Protein AF-A0A317I7L2-F1 (afdb_monomer_lite)

pLDDT: mean 75.24, std 20.05, range [40.47, 97.81]

Structure (mmCIF, N/CA/C/O backbone):
data_AF-A0A317I7L2-F1
#
_entry.id   AF-A0A317I7L2-F1
#
loop_
_atom_site.group_PDB
_atom_site.id
_atom_site.type_symbol
_atom_site.label_atom_id
_atom_site.label_alt_id
_atom_site.label_comp_id
_atom_site.label_asym_id
_atom_site.label_entity_id
_atom_site.label_seq_id
_atom_site.pdbx_PDB_ins_code
_atom_site.Cartn_x
_atom_site.Cartn_y
_atom_site.Cartn_z
_atom_site.occupancy
_atom_site.B_iso_or_equiv
_atom_site.auth_seq_id
_atom_site.auth_comp_id
_atom_site.auth_asym_id
_atom_site.auth_atom_id
_atom_site.pdbx_PDB_model_num
ATOM 1 N N . ARG A 1 1 ? -27.313 -10.099 -3.224 1.00 58.62 1 ARG A N 1
ATOM 2 C CA . ARG A 1 1 ? -27.273 -9.236 -4.432 1.00 58.62 1 ARG A CA 1
ATOM 3 C C . ARG A 1 1 ? -25.951 -8.477 -4.381 1.00 58.62 1 ARG A C 1
ATOM 5 O O . ARG A 1 1 ? -25.751 -7.755 -3.418 1.00 58.62 1 ARG A O 1
ATOM 12 N N . TRP A 1 2 ? -25.028 -8.715 -5.311 1.00 56.03 2 TRP A N 1
ATOM 13 C CA . TRP A 1 2 ? -23.738 -8.014 -5.361 1.00 56.03 2 TRP A CA 1
ATOM 14 C C . TRP A 1 2 ? -23.933 -6.641 -6.022 1.00 56.03 2 TRP A C 1
ATOM 16 O O . TRP A 1 2 ? -24.586 -6.561 -7.062 1.00 56.03 2 TRP A O 1
ATOM 26 N N . SER A 1 3 ? -23.435 -5.574 -5.395 1.00 63.62 3 SER A N 1
ATOM 27 C CA . SER A 1 3 ? -23.404 -4.219 -5.960 1.00 63.62 3 SER A CA 1
ATOM 28 C C . SER A 1 3 ? -21.954 -3.862 -6.254 1.00 63.62 3 SER 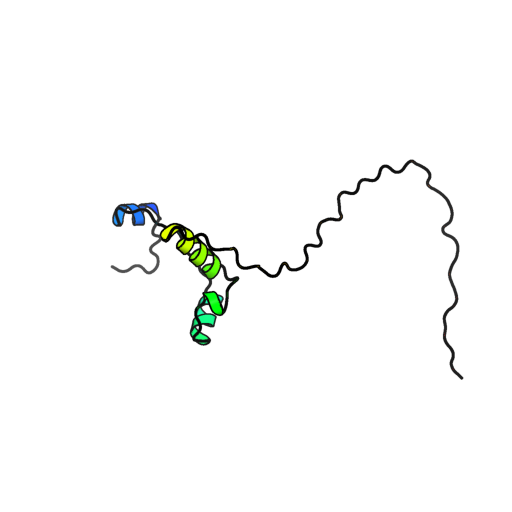A C 1
ATOM 30 O O . SER A 1 3 ? -21.085 -4.086 -5.418 1.00 63.62 3 SER A O 1
ATOM 32 N N . LYS A 1 4 ? -21.694 -3.310 -7.440 1.00 62.16 4 LYS A N 1
ATOM 33 C CA . LYS A 1 4 ? -20.351 -2.889 -7.862 1.00 62.16 4 LYS A CA 1
ATOM 34 C C . LYS A 1 4 ? -19.897 -1.592 -7.170 1.00 62.16 4 LYS A C 1
ATOM 36 O O . LYS A 1 4 ? -18.704 -1.337 -7.100 1.00 62.16 4 LYS A O 1
ATOM 41 N N . ASN A 1 5 ? -20.846 -0.824 -6.629 1.00 60.91 5 ASN A N 1
ATOM 42 C CA . ASN A 1 5 ? -20.619 0.421 -5.898 1.00 60.91 5 ASN A CA 1
ATOM 43 C C . ASN A 1 5 ? -21.128 0.235 -4.468 1.00 60.91 5 ASN A C 1
ATOM 45 O O . ASN A 1 5 ? -22.278 0.557 -4.167 1.00 60.91 5 ASN A O 1
ATOM 49 N N . ILE A 1 6 ? -20.317 -0.379 -3.611 1.00 67.81 6 ILE A N 1
ATOM 50 C CA . ILE A 1 6 ? -20.572 -0.368 -2.172 1.00 67.81 6 ILE A CA 1
ATOM 51 C C . ILE A 1 6 ? -19.601 0.650 -1.597 1.00 67.81 6 ILE A C 1
ATOM 53 O O . ILE A 1 6 ? -18.406 0.388 -1.490 1.00 67.81 6 ILE A O 1
ATOM 57 N N . GLU A 1 7 ? -20.121 1.826 -1.273 1.00 72.25 7 GLU A N 1
ATOM 58 C CA . GLU A 1 7 ? -19.416 2.771 -0.419 1.00 72.25 7 GLU A CA 1
ATOM 59 C C . GLU A 1 7 ? -19.536 2.235 1.010 1.00 72.25 7 GLU A C 1
ATOM 61 O O . GLU A 1 7 ? -20.569 2.386 1.660 1.00 72.25 7 GLU A O 1
ATOM 66 N N . LEU A 1 8 ? -18.517 1.493 1.452 1.00 80.12 8 LEU A N 1
ATOM 67 C CA . LEU A 1 8 ? -18.390 1.064 2.842 1.00 80.12 8 LEU A CA 1
ATOM 68 C C . LEU A 1 8 ? -17.673 2.160 3.619 1.00 80.12 8 LEU A C 1
ATOM 70 O O . LEU A 1 8 ? -16.524 2.482 3.319 1.00 80.12 8 LEU A O 1
ATOM 74 N N . ASP A 1 9 ? -18.342 2.701 4.631 1.00 87.69 9 ASP A N 1
ATOM 75 C CA . ASP A 1 9 ? -17.697 3.596 5.587 1.00 87.69 9 ASP A CA 1
ATOM 76 C C . ASP A 1 9 ? -16.845 2.791 6.584 1.00 87.69 9 ASP A C 1
ATOM 78 O O . ASP A 1 9 ? -17.192 1.664 6.956 1.00 87.69 9 ASP A O 1
ATOM 82 N N . GLN A 1 10 ? -15.757 3.386 7.079 1.00 89.81 10 GLN A N 1
ATOM 83 C CA . GLN A 1 10 ? -14.859 2.768 8.058 1.00 89.81 10 GLN A CA 1
ATOM 84 C C . GLN A 1 10 ? -15.635 2.257 9.275 1.00 89.81 10 GLN A C 1
ATOM 86 O O . GLN A 1 10 ? -15.423 1.129 9.712 1.00 89.81 10 GLN A O 1
ATOM 91 N N . LYS A 1 11 ? -16.581 3.047 9.798 1.00 91.88 11 LYS A N 1
ATOM 92 C CA . LYS A 1 11 ? -17.367 2.660 10.981 1.00 91.88 11 LYS A CA 1
ATOM 93 C C . LYS A 1 11 ? -18.190 1.398 10.752 1.00 91.88 11 LYS A C 1
ATOM 95 O O . LYS A 1 11 ? -18.360 0.604 11.672 1.00 91.88 11 LYS A O 1
ATOM 100 N N . GLN A 1 12 ? -18.710 1.216 9.540 1.00 91.81 12 GLN A N 1
ATOM 101 C CA . GLN A 1 12 ? -19.485 0.028 9.190 1.00 91.81 12 GLN A CA 1
ATOM 102 C C . GLN A 1 12 ? -18.585 -1.205 9.133 1.00 91.81 12 GLN A C 1
ATOM 104 O O . GLN A 1 12 ? -18.968 -2.260 9.632 1.00 91.81 12 GLN A O 1
ATOM 109 N N . VAL A 1 13 ? -17.380 -1.055 8.576 1.00 91.19 13 VAL A N 1
ATOM 110 C CA . VAL A 1 13 ? -16.374 -2.122 8.524 1.00 91.19 13 VAL A CA 1
ATOM 111 C C . VAL A 1 13 ? -15.928 -2.512 9.933 1.00 91.19 13 VAL A C 1
ATOM 113 O O . VAL A 1 13 ? -15.993 -3.686 10.282 1.00 91.19 13 VAL A O 1
ATOM 116 N N . GLU A 1 14 ? -15.561 -1.544 10.772 1.00 95.00 14 GLU A N 1
ATOM 117 C CA . GLU A 1 14 ? -15.122 -1.800 12.151 1.00 95.0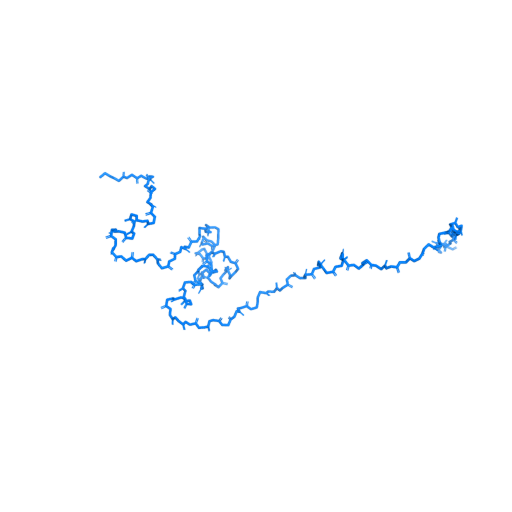0 14 GLU A CA 1
ATOM 118 C C . GLU A 1 14 ? -16.232 -2.413 13.009 1.00 95.00 14 GLU A C 1
ATOM 120 O O . GLU A 1 14 ? -15.999 -3.366 13.748 1.00 95.00 14 GLU A O 1
ATOM 125 N N . SER A 1 15 ? -17.466 -1.915 12.881 1.00 94.94 15 SER A N 1
ATOM 126 C CA . SER A 1 15 ? -18.613 -2.483 13.595 1.00 94.94 15 SER A CA 1
ATOM 127 C C . SER A 1 15 ? -18.918 -3.916 13.166 1.00 94.94 15 SER A C 1
ATOM 129 O O . SER A 1 15 ? -19.378 -4.698 13.994 1.00 94.94 15 SER A O 1
ATOM 131 N N . PHE A 1 16 ? -18.723 -4.248 11.888 1.00 92.31 16 PHE A N 1
ATOM 132 C CA . PHE A 1 16 ? -18.942 -5.597 11.375 1.00 92.31 16 PHE A CA 1
ATOM 133 C C . PHE A 1 16 ? -17.833 -6.560 11.811 1.00 92.31 16 PHE A C 1
ATOM 135 O O . PHE A 1 16 ? -18.123 -7.693 12.187 1.00 92.31 16 PHE A O 1
ATOM 142 N N . LEU A 1 17 ? -16.575 -6.111 11.772 1.00 91.69 17 LEU A N 1
ATOM 143 C CA . LEU A 1 17 ? -15.415 -6.917 12.154 1.00 91.69 17 LEU A CA 1
ATOM 144 C C . LEU A 1 17 ? -15.251 -7.045 13.676 1.00 91.69 17 LEU A C 1
ATOM 146 O O . LEU A 1 17 ? -14.611 -7.983 14.134 1.00 91.69 17 LEU A O 1
ATOM 150 N N . GLY A 1 18 ? -15.815 -6.120 14.460 1.00 95.69 18 GLY A N 1
ATOM 151 C CA . GLY A 1 18 ? -15.586 -6.043 15.907 1.00 95.69 18 GLY A CA 1
ATOM 152 C C . GLY A 1 18 ? -14.181 -5.551 16.275 1.00 95.69 18 GLY A C 1
ATOM 153 O O . GLY A 1 18 ? -13.806 -5.577 17.445 1.00 95.69 18 GLY A O 1
ATOM 154 N N . GLU A 1 19 ? -13.418 -5.080 15.289 1.00 94.25 19 GLU A N 1
ATOM 155 C CA . GLU A 1 19 ? -12.026 -4.654 15.411 1.00 94.25 19 GLU A CA 1
ATOM 156 C C . GLU A 1 19 ? -11.815 -3.295 14.740 1.00 94.25 19 GLU A C 1
ATOM 158 O O . GLU A 1 19 ? -12.570 -2.884 13.857 1.00 94.25 19 GLU A O 1
ATOM 163 N N . ARG A 1 20 ? -10.772 -2.581 15.170 1.00 92.25 20 ARG A N 1
ATOM 164 C CA . ARG A 1 20 ? -10.367 -1.311 14.559 1.00 92.25 20 ARG A CA 1
ATOM 165 C C . ARG A 1 20 ? -9.580 -1.559 13.279 1.00 92.25 20 ARG A C 1
ATOM 167 O O . ARG A 1 20 ? -8.769 -2.479 13.214 1.00 92.25 20 ARG A O 1
ATOM 174 N N . VAL A 1 21 ? -9.759 -0.692 12.288 1.00 90.88 21 VAL A N 1
ATOM 175 C CA . VAL A 1 21 ? -8.923 -0.703 11.086 1.00 90.88 21 VAL A CA 1
ATOM 176 C C . VAL A 1 21 ? -7.520 -0.222 11.461 1.00 90.88 21 VAL A C 1
ATOM 178 O O . VAL A 1 21 ? -7.356 0.885 11.969 1.00 90.88 21 VAL A O 1
ATOM 181 N N . ALA A 1 22 ? -6.506 -1.050 11.198 1.00 89.75 22 ALA A N 1
ATOM 182 C CA . ALA A 1 22 ? -5.108 -0.734 11.509 1.00 89.75 22 ALA A CA 1
ATOM 183 C C . ALA A 1 22 ? -4.531 0.395 10.634 1.00 89.75 22 ALA A C 1
ATOM 185 O O . ALA A 1 22 ? -3.606 1.089 11.038 1.00 89.75 22 ALA A O 1
ATOM 186 N N . GLY A 1 23 ? -5.089 0.602 9.441 1.00 90.25 23 GLY A N 1
ATOM 187 C CA . GLY A 1 23 ? -4.776 1.741 8.588 1.00 90.25 23 GLY A CA 1
ATOM 188 C C . GLY A 1 23 ? -5.272 1.547 7.161 1.00 90.25 23 GLY A C 1
ATOM 189 O O . GLY A 1 23 ? -5.971 0.582 6.848 1.00 90.25 23 GLY A O 1
ATOM 190 N N . PHE A 1 24 ? -4.909 2.489 6.296 1.00 90.44 24 PHE A N 1
ATOM 191 C CA . PHE A 1 24 ? -5.342 2.539 4.904 1.00 90.44 24 PHE A CA 1
ATOM 192 C C . PHE A 1 24 ? -4.131 2.525 3.981 1.00 90.44 24 PHE A C 1
ATOM 194 O O . PHE A 1 24 ? -3.101 3.111 4.300 1.00 90.44 24 PHE A O 1
ATOM 201 N N . ILE A 1 25 ? -4.280 1.8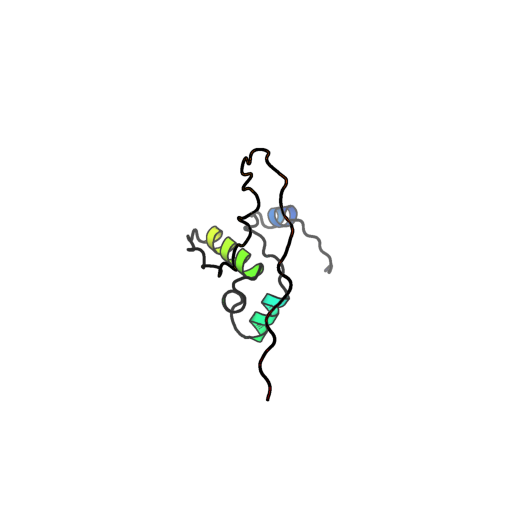85 2.824 1.00 93.06 25 ILE A N 1
ATOM 202 C CA . ILE A 1 25 ? -3.280 1.898 1.757 1.00 93.06 25 ILE A CA 1
ATOM 203 C C . ILE A 1 25 ? -3.874 2.686 0.594 1.00 93.06 25 ILE A C 1
ATOM 205 O O . ILE A 1 25 ? -4.945 2.344 0.086 1.00 93.06 25 ILE A O 1
ATOM 209 N N . GLN A 1 26 ? -3.198 3.753 0.179 1.00 91.94 26 GLN A N 1
ATOM 210 C CA . GLN A 1 26 ? -3.601 4.550 -0.970 1.00 91.94 26 GLN A CA 1
ATOM 211 C C . GLN A 1 26 ? -3.462 3.745 -2.260 1.00 91.94 26 GLN A C 1
ATOM 213 O O . GLN A 1 26 ? -2.533 2.964 -2.435 1.00 91.94 26 GLN A O 1
ATOM 218 N N . SER A 1 27 ? -4.371 3.966 -3.208 1.00 90.38 27 SER A N 1
ATOM 219 C CA . SER A 1 27 ? -4.270 3.332 -4.521 1.00 90.38 27 SER A CA 1
ATOM 220 C C . SER A 1 27 ? -3.169 3.990 -5.357 1.00 90.38 27 SER A C 1
ATOM 222 O O . SER A 1 27 ? -3.201 5.197 -5.600 1.00 90.38 27 SER A O 1
ATOM 224 N N . ASP A 1 28 ? -2.220 3.186 -5.833 1.00 94.69 28 ASP A N 1
ATOM 225 C CA . ASP A 1 28 ? -1.228 3.566 -6.842 1.00 94.69 28 ASP A CA 1
ATOM 226 C C . ASP A 1 28 ? -1.163 2.470 -7.912 1.00 94.69 28 ASP A C 1
ATOM 228 O O . ASP A 1 28 ? -0.350 1.542 -7.866 1.00 94.69 28 ASP A O 1
ATOM 232 N N . TYR A 1 29 ? -2.099 2.551 -8.860 1.00 94.88 29 TYR A N 1
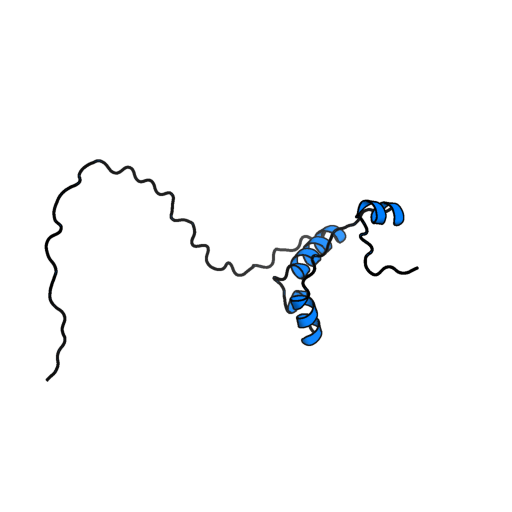ATOM 233 C CA . TYR A 1 29 ? -2.265 1.549 -9.911 1.00 94.88 29 TYR A CA 1
ATOM 234 C C . TYR A 1 29 ? -0.986 1.348 -10.729 1.00 94.88 29 TYR A C 1
ATOM 236 O O . TYR A 1 29 ? -0.602 0.213 -11.008 1.00 94.88 29 TYR A O 1
ATOM 244 N N . TYR A 1 30 ? -0.310 2.437 -11.101 1.00 96.00 30 TYR A N 1
ATOM 245 C CA . TYR A 1 30 ? 0.869 2.363 -11.959 1.00 96.00 30 TYR A CA 1
ATOM 246 C C . TYR A 1 30 ? 2.042 1.692 -11.247 1.00 96.00 30 TYR A C 1
ATOM 248 O O . TYR A 1 30 ? 2.674 0.818 -11.841 1.00 96.00 30 TYR A O 1
ATOM 256 N N . ALA A 1 31 ? 2.304 2.037 -9.981 1.00 95.94 31 ALA A N 1
ATOM 257 C CA . ALA A 1 31 ? 3.358 1.387 -9.206 1.00 95.94 31 ALA A CA 1
ATOM 258 C C . ALA A 1 31 ? 3.093 -0.120 -9.036 1.00 95.94 31 ALA A C 1
ATOM 260 O O . ALA A 1 31 ? 4.002 -0.925 -9.245 1.00 95.94 31 ALA A O 1
ATOM 261 N N . ALA A 1 32 ? 1.846 -0.500 -8.734 1.00 94.75 32 ALA A N 1
ATOM 262 C CA . ALA A 1 32 ? 1.441 -1.895 -8.555 1.00 94.75 32 ALA A CA 1
ATOM 263 C C . ALA A 1 32 ? 1.534 -2.720 -9.845 1.00 94.75 32 ALA A C 1
ATOM 265 O O . ALA A 1 32 ? 2.108 -3.808 -9.859 1.00 94.75 32 ALA A O 1
ATOM 266 N N . VAL A 1 33 ? 1.006 -2.204 -10.954 1.00 97.06 33 VAL A N 1
ATOM 267 C CA . VAL A 1 33 ? 1.065 -2.910 -12.242 1.00 97.06 33 VAL A CA 1
ATOM 268 C C . VAL A 1 33 ? 2.506 -3.026 -12.725 1.00 97.06 33 VAL A C 1
ATOM 270 O O . VAL A 1 33 ? 2.908 -4.086 -13.200 1.00 97.06 33 VAL A O 1
ATOM 273 N N . ASN A 1 34 ? 3.312 -1.974 -12.561 1.00 97.19 34 ASN A N 1
ATOM 274 C CA . ASN A 1 34 ? 4.719 -2.018 -12.934 1.00 97.19 34 ASN A CA 1
ATOM 275 C C . ASN A 1 34 ? 5.495 -3.062 -12.117 1.00 97.19 34 ASN A C 1
ATOM 277 O O . ASN A 1 34 ? 6.240 -3.843 -12.700 1.00 97.19 34 ASN A O 1
ATOM 281 N N . SER A 1 35 ? 5.285 -3.139 -10.797 1.00 97.31 35 SER A N 1
ATOM 282 C CA . SER A 1 35 ? 5.954 -4.145 -9.959 1.00 97.31 35 SER A CA 1
ATOM 283 C C . SER A 1 35 ? 5.593 -5.575 -10.373 1.00 97.31 35 SER A C 1
ATOM 285 O O . SER A 1 35 ? 6.468 -6.434 -10.474 1.00 97.31 35 SER A O 1
ATOM 287 N N . ILE A 1 36 ? 4.316 -5.814 -10.703 1.00 96.25 36 ILE A N 1
ATOM 288 C CA . ILE A 1 36 ? 3.840 -7.112 -11.204 1.00 96.25 36 ILE A CA 1
ATOM 289 C C . ILE A 1 36 ? 4.518 -7.460 -12.533 1.00 96.25 36 ILE A C 1
ATOM 291 O O . ILE A 1 36 ? 5.058 -8.554 -12.673 1.00 96.25 36 ILE A O 1
ATOM 295 N N . ASN A 1 37 ? 4.535 -6.527 -13.488 1.00 97.56 37 ASN A N 1
ATOM 296 C CA . ASN A 1 37 ? 5.131 -6.750 -14.808 1.00 97.56 37 ASN A CA 1
ATOM 297 C C . ASN A 1 37 ? 6.645 -6.993 -14.739 1.00 97.56 37 ASN A C 1
ATOM 299 O O . ASN A 1 37 ? 7.178 -7.768 -15.528 1.00 97.56 37 ASN A O 1
ATOM 303 N N . LEU A 1 38 ? 7.333 -6.346 -13.796 1.00 97.50 38 LEU A N 1
ATOM 304 C CA . LEU A 1 38 ? 8.761 -6.549 -13.551 1.00 97.50 38 LEU A CA 1
ATOM 305 C C . LEU A 1 38 ? 9.063 -7.845 -12.785 1.00 97.50 38 LEU A C 1
ATOM 307 O O . LEU A 1 38 ? 10.228 -8.224 -12.682 1.00 97.50 38 LEU A O 1
ATOM 311 N N . GLY A 1 39 ? 8.049 -8.511 -12.220 1.00 97.81 39 GLY A N 1
ATOM 312 C CA . GLY A 1 39 ? 8.239 -9.674 -11.352 1.00 97.81 39 GLY A CA 1
ATOM 313 C C . GLY A 1 39 ? 9.007 -9.345 -10.068 1.00 97.81 39 GLY A C 1
ATOM 314 O O . GLY A 1 39 ? 9.659 -10.220 -9.502 1.00 97.81 39 GLY A O 1
ATOM 315 N N . GLN A 1 40 ? 8.965 -8.086 -9.619 1.00 97.12 40 GLN A N 1
ATOM 316 C CA . GLN A 1 40 ? 9.665 -7.614 -8.425 1.00 97.12 40 GLN A CA 1
ATOM 317 C C . GLN A 1 40 ? 8.674 -7.082 -7.383 1.00 97.12 40 GLN A C 1
ATOM 319 O O . GLN A 1 40 ? 7.639 -6.525 -7.750 1.00 97.12 40 GLN A O 1
ATOM 324 N N . PRO A 1 41 ? 8.970 -7.203 -6.076 1.00 96.25 41 PRO A N 1
ATOM 325 C CA . PRO A 1 41 ? 8.147 -6.585 -5.043 1.00 96.25 41 PRO A CA 1
ATOM 326 C C . PRO A 1 41 ? 8.037 -5.067 -5.236 1.00 96.25 41 PRO A C 1
ATOM 328 O O . PRO A 1 41 ? 9.030 -4.401 -5.533 1.00 96.25 41 PRO A O 1
ATOM 331 N N . LEU A 1 42 ? 6.849 -4.506 -4.982 1.00 94.75 42 LEU A N 1
ATOM 332 C CA . LEU A 1 42 ? 6.577 -3.069 -5.127 1.00 94.75 42 LEU A CA 1
ATOM 333 C C . LEU A 1 42 ? 7.550 -2.198 -4.325 1.00 94.75 42 LEU A C 1
ATOM 335 O O . LEU A 1 42 ? 8.017 -1.177 -4.825 1.00 94.75 42 LEU A O 1
ATOM 339 N N . ILE A 1 43 ? 7.903 -2.631 -3.113 1.00 94.62 43 ILE A N 1
ATOM 340 C CA . ILE A 1 43 ? 8.869 -1.933 -2.253 1.00 94.62 43 ILE A CA 1
ATOM 341 C C . ILE A 1 43 ? 10.273 -1.848 -2.871 1.00 94.62 43 ILE A C 1
ATOM 343 O O . ILE A 1 43 ? 11.030 -0.945 -2.537 1.00 94.62 43 ILE A O 1
ATOM 347 N N . THR A 1 44 ? 10.618 -2.767 -3.776 1.00 94.62 44 THR A N 1
ATOM 348 C CA . THR A 1 44 ? 11.912 -2.810 -4.465 1.00 94.62 44 THR A CA 1
ATOM 349 C C . THR A 1 44 ? 11.858 -2.032 -5.776 1.00 94.62 44 THR A C 1
ATOM 351 O O . THR A 1 44 ? 12.750 -1.236 -6.052 1.00 94.62 44 THR A O 1
ATOM 354 N N . SER A 1 45 ? 10.805 -2.221 -6.577 1.00 96.25 45 SER A N 1
ATOM 355 C CA . SER A 1 45 ? 10.681 -1.584 -7.894 1.00 96.25 45 SER A CA 1
ATOM 356 C C . SER A 1 45 ? 10.216 -0.124 -7.839 1.00 96.25 45 SER A C 1
ATOM 358 O O . SER A 1 45 ? 10.478 0.640 -8.764 1.00 96.25 45 SER A O 1
ATOM 360 N N . ALA A 1 46 ? 9.484 0.267 -6.792 1.00 95.38 46 ALA A N 1
ATOM 361 C CA . ALA A 1 46 ? 8.911 1.602 -6.620 1.00 95.38 46 ALA A CA 1
ATOM 362 C C . ALA A 1 46 ? 8.965 2.053 -5.141 1.00 95.38 46 ALA A C 1
ATOM 364 O O . ALA A 1 46 ? 7.918 2.306 -4.533 1.00 95.38 46 ALA A O 1
ATOM 365 N N . PRO A 1 47 ? 10.171 2.195 -4.554 1.00 94.69 47 PRO A N 1
ATOM 366 C CA . PRO A 1 47 ? 10.348 2.470 -3.123 1.00 94.69 47 PRO A CA 1
ATOM 367 C C . PRO A 1 47 ? 9.744 3.805 -2.667 1.00 94.69 47 PRO A C 1
ATOM 369 O O . PRO A 1 47 ? 9.373 3.945 -1.509 1.00 94.69 47 PRO A O 1
ATOM 372 N N . ASN A 1 48 ? 9.604 4.769 -3.581 1.00 94.00 48 ASN A N 1
ATOM 373 C CA . ASN A 1 48 ? 9.054 6.099 -3.298 1.00 94.00 48 ASN A CA 1
ATOM 374 C C . ASN A 1 48 ? 7.559 6.228 -3.653 1.00 94.00 48 ASN A C 1
ATOM 376 O O . ASN A 1 48 ? 7.031 7.339 -3.691 1.00 94.00 48 ASN A O 1
ATOM 380 N N . SER A 1 49 ? 6.884 5.125 -3.993 1.00 95.50 49 SER A N 1
ATOM 381 C CA . SER A 1 49 ? 5.443 5.143 -4.273 1.00 95.50 49 SER A CA 1
ATOM 382 C C . SER A 1 49 ? 4.627 5.347 -2.995 1.00 95.50 49 SER A C 1
ATOM 384 O O . SER A 1 49 ? 5.072 5.029 -1.892 1.00 95.50 49 SER A O 1
ATOM 386 N N . LYS A 1 50 ? 3.393 5.840 -3.145 1.00 94.00 50 LYS A N 1
ATOM 387 C CA . LYS A 1 50 ? 2.482 6.056 -2.008 1.00 94.00 50 LYS A CA 1
ATOM 388 C C . LYS A 1 50 ? 2.157 4.743 -1.294 1.00 94.00 50 LYS A C 1
ATOM 390 O O . LYS A 1 50 ? 2.241 4.666 -0.076 1.00 94.00 50 LYS A O 1
ATOM 395 N N . VAL A 1 51 ? 1.909 3.686 -2.073 1.00 94.94 51 VAL A N 1
ATOM 396 C CA . VAL A 1 51 ? 1.689 2.328 -1.552 1.00 94.94 51 VAL A CA 1
ATOM 397 C C . VAL A 1 51 ? 2.899 1.841 -0.750 1.00 94.94 51 VAL A C 1
ATOM 399 O O . VAL A 1 51 ? 2.716 1.256 0.312 1.00 94.94 51 VAL A O 1
ATOM 402 N N . ALA A 1 52 ? 4.131 2.090 -1.213 1.00 94.38 52 ALA A N 1
ATOM 403 C CA . ALA A 1 52 ? 5.331 1.693 -0.473 1.00 94.38 52 ALA A CA 1
ATOM 404 C C . ALA A 1 52 ? 5.433 2.411 0.881 1.00 94.38 52 ALA A C 1
ATOM 406 O O . ALA A 1 52 ? 5.714 1.763 1.889 1.00 94.38 52 ALA A O 1
ATOM 407 N N . ALA A 1 53 ? 5.162 3.719 0.915 1.00 93.44 53 ALA A N 1
ATOM 408 C CA . ALA A 1 53 ? 5.180 4.508 2.145 1.00 93.44 53 ALA A CA 1
ATOM 409 C C . ALA A 1 53 ? 4.107 4.051 3.153 1.00 93.44 53 ALA A C 1
ATOM 411 O O . ALA A 1 53 ? 4.397 3.908 4.344 1.00 93.44 53 ALA A O 1
ATOM 412 N N . ASP A 1 54 ? 2.892 3.757 2.682 1.00 94.69 54 ASP A N 1
ATOM 413 C CA . ASP A 1 54 ? 1.800 3.271 3.534 1.00 94.69 54 ASP A CA 1
ATOM 414 C C . ASP A 1 54 ? 2.099 1.871 4.088 1.00 94.69 54 ASP A C 1
ATOM 416 O O . ASP A 1 54 ? 1.908 1.617 5.277 1.00 94.69 54 ASP A O 1
ATOM 420 N N . LEU A 1 55 ? 2.635 0.969 3.256 1.00 93.06 55 LEU A N 1
ATOM 421 C CA . LEU A 1 55 ? 3.037 -0.376 3.679 1.00 93.06 55 LEU A CA 1
ATOM 422 C C . LEU A 1 55 ? 4.149 -0.345 4.732 1.00 93.06 55 LEU A C 1
ATOM 424 O O . LEU A 1 55 ? 4.081 -1.092 5.707 1.00 93.06 55 LEU A O 1
ATOM 428 N N . GLN A 1 56 ? 5.153 0.521 4.566 1.00 92.56 56 GLN A N 1
ATOM 429 C CA . GLN A 1 56 ? 6.204 0.708 5.571 1.00 92.56 56 GLN A CA 1
ATOM 430 C C . GLN A 1 56 ? 5.625 1.250 6.881 1.00 92.56 56 GLN A C 1
ATOM 432 O O . GLN A 1 56 ? 5.929 0.725 7.950 1.00 92.56 56 GLN A O 1
ATOM 437 N N . SER A 1 57 ? 4.741 2.248 6.800 1.00 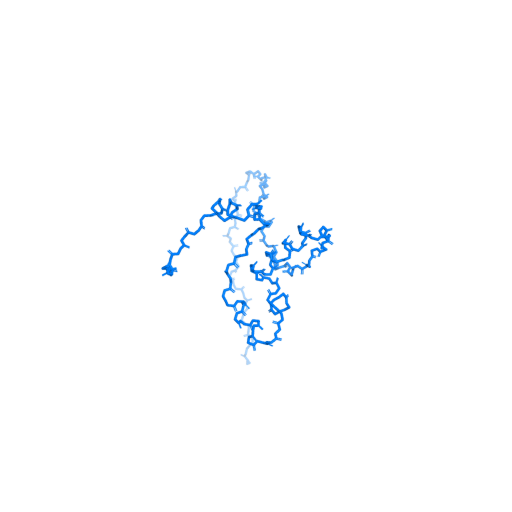91.56 57 SER A N 1
ATOM 438 C CA . SER A 1 57 ? 4.090 2.840 7.974 1.00 91.56 57 SER A CA 1
ATOM 439 C C . SER A 1 57 ? 3.241 1.820 8.740 1.00 91.56 57 SER A C 1
ATOM 441 O O . SER A 1 57 ? 3.300 1.765 9.967 1.00 91.56 57 SER A O 1
ATOM 443 N N . LEU A 1 58 ? 2.491 0.974 8.025 1.00 92.38 58 LEU A N 1
ATOM 444 C CA . LEU A 1 58 ? 1.720 -0.122 8.615 1.00 92.38 58 LEU A CA 1
ATOM 445 C C . LEU A 1 58 ? 2.620 -1.184 9.247 1.00 92.38 58 LEU A C 1
ATOM 447 O O . LEU A 1 58 ? 2.315 -1.668 10.333 1.00 92.38 58 LEU A O 1
ATOM 451 N N . ALA A 1 59 ? 3.734 -1.538 8.602 1.00 91.75 59 ALA A N 1
ATOM 452 C CA . ALA A 1 59 ? 4.673 -2.511 9.151 1.00 91.75 59 ALA A CA 1
ATOM 453 C C . ALA A 1 59 ? 5.282 -2.029 10.479 1.00 91.75 59 ALA A C 1
ATOM 455 O O . ALA A 1 59 ? 5.335 -2.796 11.437 1.00 91.75 59 ALA A O 1
ATOM 456 N N . VAL A 1 60 ? 5.670 -0.752 10.566 1.00 91.06 60 VAL A N 1
ATOM 457 C CA . VAL A 1 60 ? 6.147 -0.138 11.818 1.00 91.06 60 VAL A CA 1
ATOM 458 C C . VAL A 1 60 ? 5.087 -0.250 12.915 1.00 91.06 60 VAL A C 1
ATOM 460 O O . VAL A 1 60 ? 5.395 -0.693 14.016 1.00 91.06 60 VAL A O 1
ATOM 463 N N . GLN A 1 61 ? 3.833 0.097 12.607 1.00 89.88 61 GLN A N 1
ATOM 464 C CA . GLN A 1 61 ? 2.738 0.077 13.584 1.00 89.88 61 GLN A CA 1
ATOM 465 C C . GLN A 1 61 ? 2.365 -1.334 14.053 1.00 89.88 61 GLN A C 1
ATOM 467 O O . GLN A 1 61 ? 2.072 -1.527 15.228 1.00 89.88 61 GLN A O 1
ATOM 472 N N . LEU A 1 62 ? 2.353 -2.316 13.148 1.00 90.31 62 LEU A N 1
ATOM 473 C CA . LEU A 1 62 ? 1.899 -3.677 13.454 1.00 90.31 62 LEU A CA 1
ATOM 474 C C . LEU A 1 62 ? 2.957 -4.525 14.159 1.00 90.31 62 LEU A C 1
ATOM 476 O O . LEU A 1 62 ? 2.605 -5.412 14.933 1.00 90.31 62 LEU A O 1
ATOM 480 N N . PHE A 1 63 ? 4.235 -4.281 13.874 1.00 91.06 63 PHE A N 1
ATOM 481 C CA . PHE A 1 63 ? 5.330 -5.110 14.377 1.00 91.06 63 PHE A CA 1
ATOM 482 C C . PHE A 1 63 ? 6.198 -4.406 15.424 1.00 91.06 63 PHE A C 1
ATOM 484 O O . PHE A 1 63 ? 7.169 -5.002 15.883 1.00 91.06 63 PHE A O 1
ATOM 491 N N . ASP A 1 64 ? 5.868 -3.162 15.790 1.00 84.25 64 ASP A N 1
ATOM 492 C CA . ASP A 1 64 ? 6.664 -2.314 16.691 1.00 84.25 64 ASP A CA 1
ATOM 493 C C . ASP A 1 64 ? 8.143 -2.226 16.255 1.00 84.25 64 ASP A C 1
ATOM 495 O O . ASP A 1 64 ? 9.082 -2.215 17.051 1.00 84.25 64 ASP A O 1
ATOM 499 N N . VAL A 1 65 ? 8.364 -2.224 14.935 1.00 76.44 65 VAL A N 1
ATOM 500 C CA . VAL A 1 65 ? 9.704 -2.190 14.344 1.00 76.44 65 VAL A CA 1
ATOM 501 C C . VAL A 1 65 ? 10.099 -0.743 14.116 1.00 76.44 65 VAL A C 1
ATOM 503 O O . VAL A 1 65 ? 9.463 -0.028 13.345 1.00 76.44 65 VAL A O 1
ATOM 506 N N . ASN A 1 66 ? 11.206 -0.322 14.721 1.00 69.75 66 ASN A N 1
ATOM 507 C CA . ASN A 1 66 ? 11.839 0.949 14.391 1.00 69.75 66 ASN A CA 1
ATOM 508 C C . ASN A 1 66 ? 12.591 0.797 13.058 1.00 69.75 66 ASN A C 1
ATOM 510 O O . ASN A 1 66 ? 13.706 0.276 13.022 1.00 69.75 66 ASN A O 1
ATOM 514 N N . LEU A 1 67 ? 11.962 1.184 11.945 1.00 66.94 67 LEU A N 1
ATOM 515 C CA . LEU A 1 67 ? 12.644 1.243 10.653 1.00 66.94 67 LEU A CA 1
ATOM 516 C C . LEU A 1 67 ? 13.509 2.506 10.606 1.00 66.94 67 LEU A C 1
ATOM 518 O O . LEU A 1 67 ? 12.998 3.619 10.734 1.00 66.94 67 LEU A O 1
ATOM 522 N N . GLU A 1 68 ? 14.816 2.340 10.397 1.00 65.44 68 GLU A N 1
ATOM 523 C CA . GLU A 1 68 ? 15.679 3.463 10.038 1.00 65.44 68 GLU A CA 1
ATOM 524 C C . GLU A 1 68 ? 15.167 4.049 8.709 1.00 65.44 68 GLU A C 1
ATOM 526 O O . GLU A 1 68 ? 14.943 3.291 7.756 1.00 65.44 68 GLU A O 1
ATOM 531 N N . PRO A 1 69 ? 14.917 5.368 8.624 1.00 58.28 69 PRO A N 1
ATOM 532 C CA . PRO A 1 69 ? 14.388 5.966 7.410 1.00 58.28 69 PRO A CA 1
ATOM 533 C C . PRO A 1 69 ? 15.354 5.716 6.252 1.00 58.28 69 PRO A C 1
ATOM 535 O O . PRO A 1 69 ? 16.523 6.098 6.308 1.00 58.28 69 PRO A O 1
ATOM 538 N N . VAL A 1 70 ? 14.856 5.095 5.179 1.00 62.94 70 VAL A N 1
ATOM 539 C CA . VAL A 1 70 ? 15.624 4.950 3.939 1.00 62.94 70 VAL A CA 1
ATOM 540 C C . VAL A 1 70 ? 15.974 6.361 3.458 1.00 62.94 70 VAL A C 1
ATOM 542 O O . VAL A 1 70 ? 15.061 7.179 3.299 1.00 62.94 70 VAL A O 1
ATOM 545 N N . PRO A 1 71 ? 17.260 6.689 3.236 1.00 51.44 71 PRO A N 1
ATOM 546 C CA . PRO A 1 71 ? 17.642 8.009 2.771 1.00 51.44 71 PRO A CA 1
ATOM 547 C C . PRO A 1 71 ? 17.034 8.234 1.388 1.00 51.44 71 PRO A C 1
ATOM 549 O O . PRO A 1 71 ? 17.513 7.720 0.377 1.00 51.44 71 PRO A O 1
ATOM 552 N N . VAL A 1 72 ? 15.956 9.015 1.338 1.00 59.97 72 VAL A N 1
ATOM 553 C CA . VAL A 1 72 ? 15.476 9.588 0.086 1.00 59.97 72 VAL A CA 1
ATOM 554 C C . VAL A 1 72 ? 16.605 10.459 -0.470 1.00 59.97 72 VAL A C 1
ATOM 556 O O . VAL A 1 72 ? 17.145 11.284 0.275 1.00 59.97 72 VAL A O 1
ATOM 559 N N . PRO A 1 73 ? 17.010 10.306 -1.745 1.00 53.50 73 PRO A N 1
ATOM 560 C CA . PRO A 1 73 ? 17.952 11.234 -2.344 1.00 53.50 73 PRO A CA 1
ATOM 561 C C . PRO A 1 73 ? 17.302 12.613 -2.294 1.00 53.50 73 PRO A C 1
ATOM 563 O O . PRO A 1 73 ? 16.323 12.888 -2.988 1.00 53.50 73 PRO A O 1
ATOM 566 N N . THR A 1 74 ? 17.815 13.466 -1.412 1.00 54.03 74 THR A N 1
ATOM 567 C CA . THR A 1 74 ? 17.373 14.843 -1.263 1.00 54.03 74 THR A CA 1
ATOM 568 C C . THR A 1 74 ? 17.728 15.571 -2.552 1.00 54.03 74 THR A C 1
ATOM 570 O O . THR A 1 74 ? 18.838 16.059 -2.760 1.00 54.03 74 THR A O 1
ATOM 573 N N . GLY A 1 75 ? 16.769 15.610 -3.476 1.00 53.44 75 GLY A N 1
ATOM 574 C CA . GLY A 1 75 ? 16.800 16.515 -4.609 1.00 53.44 75 GLY A CA 1
ATOM 575 C C . GLY A 1 75 ? 16.908 17.936 -4.070 1.00 53.44 75 GLY A C 1
ATOM 576 O O . GLY A 1 75 ? 15.939 18.468 -3.544 1.00 53.44 75 GLY A O 1
ATOM 577 N N . ARG A 1 76 ? 18.130 18.479 -4.123 1.00 60.59 76 ARG A N 1
ATOM 578 C CA . ARG A 1 76 ? 18.547 19.877 -3.926 1.00 60.59 76 ARG A CA 1
ATOM 579 C C . ARG A 1 76 ? 17.438 20.804 -3.407 1.00 60.59 76 ARG A C 1
ATOM 581 O O . ARG A 1 76 ? 16.707 21.416 -4.179 1.00 60.59 76 ARG A O 1
ATOM 588 N N . SER A 1 77 ? 17.385 20.963 -2.087 1.00 53.00 77 SER A N 1
ATOM 589 C CA . SER A 1 77 ? 16.655 22.056 -1.445 1.00 53.00 77 SER A CA 1
ATOM 590 C C . SER A 1 77 ? 17.319 23.393 -1.804 1.00 53.00 77 SER A C 1
ATOM 592 O O . SER A 1 77 ? 18.397 23.713 -1.307 1.00 53.00 77 SER A O 1
ATOM 594 N N . THR A 1 78 ? 16.699 24.163 -2.703 1.00 61.94 78 THR A N 1
ATOM 595 C CA . THR A 1 78 ? 17.145 25.501 -3.140 1.00 61.94 78 THR A CA 1
ATOM 596 C C . THR A 1 78 ? 16.200 26.615 -2.675 1.00 61.94 78 THR A C 1
ATOM 598 O O . THR A 1 78 ? 15.964 27.564 -3.415 1.00 61.94 78 THR A O 1
ATOM 601 N N . PHE A 1 79 ? 15.638 26.533 -1.463 1.00 62.09 79 PHE A N 1
ATOM 602 C CA . PHE A 1 79 ? 14.681 27.541 -0.968 1.00 62.09 79 PHE A CA 1
ATOM 603 C C . PHE A 1 79 ? 15.103 28.271 0.318 1.00 62.09 79 PHE A C 1
ATOM 605 O O . PHE A 1 79 ? 14.257 28.756 1.060 1.00 62.09 79 PHE A O 1
ATOM 612 N N . ASN A 1 80 ? 16.408 28.446 0.551 1.00 58.69 80 ASN A N 1
ATOM 613 C CA . ASN A 1 80 ? 16.919 29.196 1.712 1.00 58.69 80 ASN A CA 1
ATOM 614 C C . ASN A 1 80 ? 17.415 30.627 1.412 1.00 58.69 80 ASN A C 1
ATOM 616 O O . ASN A 1 80 ? 18.186 31.171 2.198 1.00 58.69 80 ASN A O 1
ATOM 620 N N . SER A 1 81 ? 16.991 31.288 0.325 1.00 60.38 81 SER A N 1
ATOM 621 C CA . SER A 1 81 ? 17.503 32.637 -0.001 1.00 60.38 81 SER A CA 1
ATOM 622 C C . SER A 1 81 ? 16.448 33.721 -0.256 1.00 60.38 81 SER A C 1
ATOM 624 O O . SER A 1 81 ? 16.596 34.486 -1.203 1.00 60.38 81 SER A O 1
ATOM 626 N N . LEU A 1 82 ? 15.398 33.847 0.565 1.00 61.94 82 LEU A N 1
ATOM 627 C CA . LEU A 1 82 ? 14.460 34.982 0.421 1.00 61.94 82 LEU A CA 1
ATOM 628 C C . LEU A 1 82 ? 14.091 35.739 1.705 1.00 61.94 82 LEU A C 1
ATOM 630 O O . LEU A 1 82 ? 13.177 36.553 1.682 1.00 61.94 82 LEU A O 1
ATOM 634 N N . PHE A 1 83 ? 14.852 35.596 2.794 1.00 66.62 83 PHE A N 1
ATOM 635 C CA . PHE A 1 83 ? 14.728 36.511 3.939 1.00 66.62 83 PHE A CA 1
ATOM 636 C C . PHE A 1 83 ? 16.090 36.937 4.482 1.00 66.62 83 PHE A C 1
ATOM 638 O O . PHE A 1 83 ? 16.458 36.654 5.617 1.00 66.62 83 PHE A O 1
ATOM 645 N N . LYS A 1 84 ? 16.839 37.676 3.660 1.00 58.28 84 LYS A N 1
ATOM 646 C CA . LYS A 1 84 ? 17.943 38.514 4.136 1.00 58.28 84 LYS A CA 1
ATOM 647 C C . LYS A 1 84 ? 17.551 39.974 3.929 1.00 58.28 84 LYS A C 1
ATOM 649 O O . LYS A 1 84 ? 17.941 40.609 2.957 1.00 58.28 84 LYS A O 1
ATOM 654 N N . ARG A 1 85 ? 16.715 40.500 4.829 1.00 58.72 85 ARG A N 1
ATOM 655 C CA . ARG A 1 85 ? 16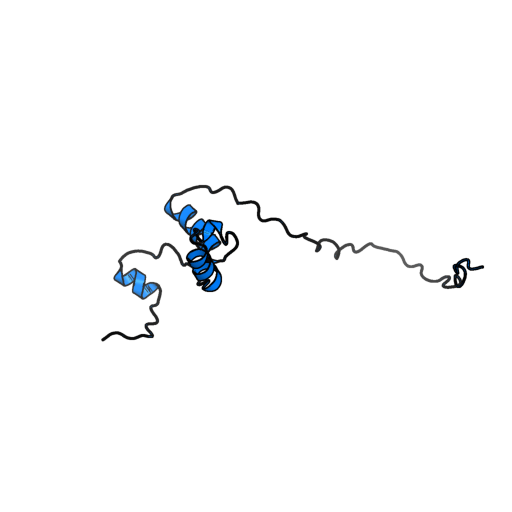.439 41.939 4.905 1.00 58.72 85 ARG A CA 1
ATOM 656 C C . ARG A 1 85 ? 17.665 42.595 5.545 1.00 58.72 85 ARG A C 1
ATOM 658 O O . ARG A 1 85 ? 17.773 42.667 6.764 1.00 58.72 85 ARG A O 1
ATOM 665 N N . GLN A 1 86 ? 18.631 42.980 4.716 1.00 51.28 86 GLN A N 1
ATOM 666 C CA . GLN A 1 86 ? 19.745 43.826 5.128 1.00 51.28 86 GLN A CA 1
ATOM 667 C C . GLN A 1 86 ? 19.234 45.259 5.272 1.00 51.28 86 GLN A C 1
ATOM 669 O O . GLN A 1 86 ? 18.670 45.826 4.340 1.00 51.28 86 GLN A O 1
ATOM 674 N N . ALA A 1 87 ? 19.409 45.818 6.467 1.00 56.44 87 ALA A N 1
ATOM 675 C CA . ALA A 1 87 ? 19.353 47.250 6.683 1.00 56.44 87 ALA A CA 1
ATOM 676 C C . ALA A 1 87 ? 20.478 47.889 5.858 1.00 56.44 87 ALA A C 1
ATOM 678 O O . ALA A 1 87 ? 21.653 47.666 6.142 1.00 56.44 87 ALA A O 1
ATOM 679 N N . ALA A 1 88 ? 20.113 48.641 4.823 1.00 45.00 88 ALA A N 1
ATOM 680 C CA . ALA A 1 88 ? 21.031 49.497 4.092 1.00 45.00 88 ALA A CA 1
ATOM 681 C C . ALA A 1 88 ? 20.454 50.911 4.092 1.00 45.00 88 ALA A C 1
ATOM 683 O O . ALA A 1 88 ? 19.349 51.171 3.619 1.00 45.00 88 ALA A O 1
ATOM 684 N N . SER A 1 89 ? 21.220 51.782 4.733 1.00 44.50 89 SER A N 1
ATOM 685 C CA . SER A 1 89 ? 21.113 53.227 4.755 1.00 44.50 89 SER A CA 1
ATOM 686 C C . SER A 1 89 ? 20.946 53.815 3.354 1.00 44.50 89 SER A C 1
ATOM 688 O O . SER A 1 89 ? 21.670 53.435 2.437 1.00 44.50 89 SER A O 1
ATOM 690 N N . ASN A 1 90 ? 20.053 54.801 3.243 1.00 51.62 90 ASN A N 1
ATOM 691 C CA . ASN A 1 90 ? 20.013 55.785 2.162 1.00 51.62 90 ASN A CA 1
ATOM 692 C C . ASN A 1 90 ? 21.426 56.272 1.826 1.00 51.62 90 ASN A C 1
ATOM 694 O O . ASN A 1 90 ? 21.998 56.964 2.662 1.00 51.62 90 ASN A O 1
ATOM 698 N N . GLN A 1 91 ? 21.923 55.947 0.630 1.00 46.72 91 GLN A N 1
ATOM 699 C CA . GLN A 1 91 ? 22.618 56.849 -0.300 1.00 46.72 91 GLN A CA 1
ATOM 700 C C . GLN A 1 91 ? 22.570 56.211 -1.696 1.00 46.72 91 GLN A C 1
ATOM 702 O O . GLN A 1 91 ? 23.503 55.537 -2.123 1.00 46.72 91 GLN A O 1
ATOM 707 N N . ASP A 1 92 ? 21.449 56.409 -2.391 1.00 40.47 92 ASP A N 1
ATOM 708 C CA . ASP A 1 92 ? 21.426 56.332 -3.847 1.00 40.47 92 ASP A CA 1
ATOM 709 C C . ASP A 1 92 ? 21.976 57.645 -4.419 1.00 40.47 92 ASP A C 1
ATOM 711 O O . ASP A 1 92 ? 21.641 58.737 -3.954 1.00 40.47 92 ASP A O 1
ATOM 715 N N . ILE A 1 93 ? 22.791 57.509 -5.460 1.00 48.50 93 ILE A N 1
ATOM 716 C CA . ILE A 1 93 ? 22.636 58.087 -6.806 1.00 48.50 93 ILE A CA 1
ATOM 717 C C . ILE A 1 93 ? 24.040 58.396 -7.333 1.00 48.50 93 ILE A C 1
ATOM 719 O O . ILE A 1 93 ? 24.654 59.403 -6.987 1.00 48.50 93 ILE A O 1
ATOM 723 N N . GLY A 1 94 ? 24.527 57.556 -8.245 1.00 43.19 94 GLY A N 1
ATOM 724 C CA . GLY A 1 94 ? 25.679 57.919 -9.056 1.00 43.19 94 GLY A CA 1
ATOM 725 C C . GLY A 1 94 ? 26.193 56.792 -9.937 1.00 43.19 94 GLY A C 1
ATOM 726 O O . GLY A 1 94 ? 26.763 55.836 -9.432 1.00 43.19 94 GLY A O 1
ATOM 727 N N . LEU A 1 95 ? 26.080 57.014 -11.250 1.00 45.03 95 LEU A N 1
ATOM 728 C CA . LEU A 1 95 ? 26.906 56.445 -12.324 1.00 45.03 95 LEU A CA 1
ATOM 729 C C . LEU A 1 95 ? 26.468 55.091 -12.898 1.00 45.03 95 LEU A C 1
ATOM 731 O O . LEU A 1 95 ? 27.089 54.056 -12.685 1.00 45.03 95 LEU A O 1
ATOM 735 N N . ILE A 1 96 ? 25.467 55.153 -13.779 1.00 53.34 96 ILE A N 1
ATOM 736 C CA . ILE A 1 96 ? 25.396 54.252 -14.932 1.00 53.34 96 ILE A CA 1
ATOM 737 C C . ILE A 1 96 ? 26.056 54.991 -16.102 1.00 53.34 96 ILE A C 1
ATOM 739 O O . ILE A 1 96 ? 25.391 55.729 -16.824 1.00 53.34 96 ILE A O 1
ATOM 743 N N . THR A 1 97 ? 27.366 54.813 -16.284 1.00 52.94 97 THR A N 1
ATOM 744 C CA . THR A 1 97 ? 28.036 55.217 -17.526 1.00 52.94 97 THR A CA 1
ATOM 745 C C . THR A 1 97 ? 29.172 54.258 -17.846 1.00 52.94 97 THR A C 1
ATOM 747 O O . THR A 1 97 ? 30.135 54.164 -17.095 1.00 52.94 97 THR A O 1
ATOM 750 N N . GLY A 1 98 ? 29.074 53.624 -19.015 1.00 50.47 98 GLY A N 1
ATOM 751 C CA . GLY A 1 98 ? 30.215 53.089 -19.749 1.00 50.47 98 GLY A CA 1
ATOM 752 C C . GLY A 1 98 ? 30.590 51.653 -19.409 1.00 50.47 98 GLY A C 1
ATOM 753 O O . GLY A 1 98 ? 31.168 51.395 -18.365 1.00 50.47 98 GLY A O 1
ATOM 754 N N . LEU A 1 99 ? 30.310 50.743 -20.345 1.00 48.25 99 LEU A N 1
ATOM 755 C CA . LEU A 1 99 ? 31.288 49.798 -20.903 1.00 48.25 99 LEU A CA 1
ATOM 756 C C . LEU A 1 99 ? 30.624 49.053 -22.073 1.00 48.25 99 LEU A C 1
ATOM 758 O O . LEU A 1 99 ? 30.304 47.869 -22.019 1.00 48.25 99 LEU A O 1
ATOM 762 N N . GLU A 1 100 ? 30.390 49.805 -23.149 1.00 47.97 100 GLU A N 1
ATOM 763 C CA . GLU A 1 100 ? 30.349 49.247 -24.498 1.00 47.97 100 GLU A CA 1
ATOM 764 C C . GLU A 1 100 ? 31.808 49.112 -24.975 1.00 47.97 100 GLU A C 1
ATOM 766 O O . GLU A 1 100 ? 32.603 50.031 -24.775 1.00 47.97 100 GLU A O 1
ATOM 771 N N . ARG A 1 101 ? 32.097 48.012 -25.687 1.00 48.81 101 ARG A N 1
ATOM 772 C CA . ARG A 1 101 ? 33.304 47.708 -26.490 1.00 48.81 101 ARG A CA 1
ATOM 773 C C . ARG A 1 101 ? 34.490 47.093 -25.736 1.00 48.81 101 ARG A C 1
ATOM 775 O O . ARG A 1 101 ? 35.218 47.764 -25.021 1.00 48.81 101 ARG A O 1
ATOM 782 N N . VAL A 1 102 ? 34.735 45.806 -25.983 1.00 48.56 102 VAL A N 1
ATOM 783 C CA . VAL A 1 102 ? 35.692 45.286 -26.988 1.00 48.56 102 VAL A CA 1
ATOM 784 C C . VAL A 1 102 ? 35.843 43.781 -26.719 1.00 48.56 102 VAL A C 1
ATOM 786 O O . VAL A 1 102 ? 36.462 43.395 -25.734 1.00 48.56 102 VAL A O 1
ATOM 789 N N . ASN A 1 103 ? 35.271 42.929 -27.576 1.00 48.34 103 ASN A N 1
ATOM 790 C CA . ASN A 1 103 ? 35.809 41.585 -27.826 1.00 48.34 103 ASN A CA 1
ATOM 791 C C . ASN A 1 103 ? 35.190 40.973 -29.095 1.00 48.34 103 ASN A C 1
ATOM 793 O O . ASN A 1 103 ? 34.205 40.243 -29.056 1.00 48.34 103 ASN A O 1
ATOM 797 N N . LEU A 1 104 ? 35.778 41.320 -30.235 1.00 50.78 104 LEU A N 1
ATOM 798 C CA . LEU A 1 104 ? 35.795 40.531 -31.466 1.00 50.78 104 LEU A CA 1
ATOM 799 C C . LEU A 1 104 ? 37.282 40.578 -31.853 1.00 50.78 104 LEU A C 1
ATOM 801 O O . LEU A 1 104 ? 37.806 41.663 -32.072 1.00 50.78 104 LEU A O 1
ATOM 805 N N . GLY A 1 105 ? 38.064 39.514 -31.705 1.00 45.72 105 GLY A N 1
ATOM 806 C CA . GLY A 1 105 ? 37.832 38.207 -32.301 1.00 45.72 105 GLY A CA 1
ATOM 807 C C . GLY A 1 105 ? 38.577 38.197 -33.632 1.00 45.72 105 GLY A C 1
ATOM 808 O O . GLY A 1 105 ? 38.051 38.680 -34.628 1.00 45.72 105 GLY A O 1
ATOM 809 N N . GLU A 1 106 ? 39.824 37.729 -33.586 1.00 44.56 106 GLU A N 1
ATOM 810 C CA . GLU A 1 106 ? 40.732 37.513 -34.714 1.00 44.56 106 GLU A CA 1
ATOM 811 C C . GLU A 1 106 ? 40.059 36.754 -35.868 1.00 44.56 106 GLU A C 1
ATOM 813 O O . GLU A 1 106 ? 39.422 35.723 -35.646 1.00 44.56 106 GLU A O 1
ATOM 818 N N . ALA A 1 107 ? 40.270 37.214 -37.104 1.00 42.00 107 ALA A N 1
ATOM 819 C CA . ALA A 1 107 ? 40.305 36.354 -38.282 1.00 42.00 107 ALA A CA 1
ATOM 820 C C . ALA A 1 107 ? 41.047 37.057 -39.433 1.00 42.00 107 ALA A C 1
ATOM 822 O O . ALA A 1 107 ? 40.582 38.086 -39.923 1.00 42.00 107 ALA A O 1
ATOM 823 N N . GLN A 1 108 ? 42.113 36.380 -39.879 1.00 40.53 108 GLN A N 1
ATOM 824 C CA . GLN A 1 108 ? 42.938 36.561 -41.089 1.00 40.53 108 GLN A CA 1
ATOM 825 C C . GLN A 1 108 ? 44.155 37.482 -40.994 1.00 40.53 108 GLN A C 1
ATOM 827 O O . GLN A 1 108 ? 44.000 38.716 -40.904 1.00 40.53 108 GLN A O 1
#

Foldseek 3Di:
DDDPDDPDDQVNVCVVVVHHDLDDADDDPVLVVVCVVVVHDSCVSPVPDSRNVRVVVSCCSPVVDDDDDDDDPPPDDPPPPDPPPDDDDDDDDDDPDDDDDDDDDDDD

Radius of gyration: 29.48 Å; chains: 1; bounding box: 70×68×58 Å

Secondary structure (DSSP, 8-state):
---S-----HHHHHHHHTS---------HHHHHHHHHHTS-HHHH-TTSHHHHHHHHHHHHHHT--PPPP-----------S-------S------------------

Sequence (108 aa):
RWSKNIELDQKQVESFLGERVAGFIQSDYYAAVNSINLGQPLITSAPNSKVAADLQSLAVQLFDVNLEPVPVPTGRSTFNSLFKRQAASNQDIGLITGLERVNLGEAQ